Protein AF-A0A4Q0I2K9-F1 (afdb_monomer)

Radius of gyration: 18.88 Å; Cα contacts (8 Å, |Δi|>4): 71; chains: 1; bounding box: 46×38×44 Å

Sequence (128 aa):
ASDGYTAYKLAQQQFMLQNMDFNLFQVIGLTNNDPVSTEYRWLKQTIERLNRTFKFSYQITNGYGSGEGSNTHVALFVAYYNFLRPHSYTYWQPLNFIPELESIPNMPGKWQKLIELSQQLILSKQVS

Structure (mmCIF, N/CA/C/O backbone):
data_AF-A0A4Q0I2K9-F1
#
_entry.id   AF-A0A4Q0I2K9-F1
#
loop_
_atom_site.group_PDB
_atom_site.id
_atom_site.type_symbol
_atom_site.label_atom_id
_atom_site.label_alt_id
_atom_site.label_comp_id
_atom_site.label_asym_id
_atom_site.label_entity_id
_atom_site.label_seq_id
_atom_site.pdbx_PDB_ins_code
_atom_site.Cartn_x
_atom_site.Cartn_y
_atom_site.Cartn_z
_atom_site.occupancy
_atom_site.B_iso_or_equiv
_atom_site.auth_seq_id
_atom_site.auth_comp_id
_atom_site.auth_asym_id
_atom_site.auth_atom_id
_atom_site.pdbx_PDB_model_num
ATOM 1 N N . ALA A 1 1 ? 25.205 7.290 -8.961 1.00 37.84 1 ALA A N 1
ATOM 2 C CA . ALA A 1 1 ? 24.489 6.164 -9.594 1.00 37.84 1 ALA A CA 1
ATOM 3 C C . ALA A 1 1 ? 24.429 5.035 -8.575 1.00 37.84 1 ALA A C 1
ATOM 5 O O . ALA A 1 1 ? 25.455 4.727 -7.985 1.00 37.84 1 ALA A O 1
ATOM 6 N N . SER A 1 2 ? 23.235 4.528 -8.277 1.00 45.62 2 SER A N 1
ATOM 7 C CA . SER A 1 2 ? 22.915 3.710 -7.094 1.00 45.62 2 SER A CA 1
ATOM 8 C C . SER A 1 2 ? 22.371 2.348 -7.541 1.00 45.62 2 SER A C 1
ATOM 10 O O . SER A 1 2 ? 21.432 1.807 -6.963 1.00 45.62 2 SER A O 1
ATOM 12 N N . ASP A 1 3 ? 22.906 1.828 -8.640 1.00 49.91 3 ASP A N 1
ATOM 13 C CA . ASP A 1 3 ? 22.170 0.863 -9.458 1.00 49.91 3 ASP A CA 1
ATOM 14 C C . ASP A 1 3 ? 22.548 -0.595 -9.142 1.00 49.91 3 ASP A C 1
ATOM 16 O O . ASP A 1 3 ? 21.906 -1.514 -9.631 1.00 49.91 3 ASP A O 1
ATOM 20 N N . GLY A 1 4 ? 23.541 -0.807 -8.270 1.00 57.56 4 GLY A N 1
ATOM 21 C CA . GLY A 1 4 ? 24.006 -2.121 -7.813 1.00 57.56 4 GLY A CA 1
ATOM 22 C C . GLY A 1 4 ? 23.963 -2.279 -6.291 1.00 57.56 4 GLY A C 1
ATOM 23 O O . GLY A 1 4 ? 24.940 -2.729 -5.698 1.00 57.56 4 GLY A O 1
ATOM 24 N N . TYR A 1 5 ? 22.878 -1.856 -5.632 1.00 66.62 5 TYR A N 1
ATOM 25 C CA . TYR A 1 5 ? 22.766 -1.963 -4.171 1.00 66.62 5 TYR A CA 1
ATOM 26 C C . TYR A 1 5 ? 22.823 -3.432 -3.715 1.00 66.62 5 TYR A C 1
ATOM 28 O O . TYR A 1 5 ? 21.948 -4.241 -4.032 1.00 66.62 5 TYR A O 1
ATOM 36 N N . THR A 1 6 ? 23.842 -3.771 -2.924 1.00 74.94 6 THR A N 1
ATOM 37 C CA . THR A 1 6 ? 24.071 -5.123 -2.377 1.00 74.94 6 THR A CA 1
ATOM 38 C C . THR A 1 6 ? 22.973 -5.573 -1.414 1.00 74.94 6 THR A C 1
ATOM 40 O O . THR A 1 6 ? 22.780 -6.773 -1.230 1.00 74.94 6 THR A O 1
ATOM 43 N N . ALA A 1 7 ? 22.202 -4.628 -0.867 1.00 81.69 7 ALA A N 1
ATOM 44 C CA . ALA A 1 7 ? 21.085 -4.888 0.035 1.00 81.69 7 ALA A CA 1
ATOM 45 C C . ALA A 1 7 ? 20.055 -5.872 -0.548 1.00 81.69 7 ALA A C 1
ATOM 47 O O . ALA A 1 7 ? 19.551 -6.719 0.180 1.00 81.69 7 ALA A O 1
ATOM 48 N N . TYR A 1 8 ? 19.780 -5.823 -1.857 1.00 81.81 8 TYR A N 1
ATOM 49 C CA . TYR A 1 8 ? 18.821 -6.743 -2.482 1.00 81.81 8 TYR A CA 1
ATOM 50 C C . TYR A 1 8 ? 19.340 -8.181 -2.566 1.00 81.81 8 TYR A C 1
ATOM 52 O O . TYR A 1 8 ? 18.572 -9.120 -2.383 1.00 81.81 8 TYR A O 1
ATOM 60 N N . LYS A 1 9 ? 20.648 -8.361 -2.793 1.00 86.50 9 LYS A N 1
ATOM 61 C CA . LYS A 1 9 ? 21.284 -9.688 -2.756 1.00 86.50 9 LYS A CA 1
ATOM 62 C C . LYS A 1 9 ? 21.321 -10.238 -1.332 1.00 86.50 9 LYS A C 1
ATOM 64 O O . LYS A 1 9 ? 21.045 -11.413 -1.129 1.00 86.50 9 LYS A O 1
ATOM 69 N N . LEU A 1 10 ? 21.603 -9.378 -0.350 1.00 88.62 10 LEU A N 1
ATOM 70 C CA . LEU A 1 10 ? 21.545 -9.751 1.063 1.00 88.62 10 LEU A CA 1
ATOM 71 C C . LEU A 1 10 ? 20.126 -10.172 1.469 1.00 88.62 10 LEU A C 1
ATOM 73 O O . LEU A 1 10 ? 19.954 -11.189 2.131 1.00 88.62 10 LEU A O 1
ATOM 77 N N . ALA A 1 11 ? 19.108 -9.428 1.027 1.00 86.88 11 ALA A N 1
ATOM 78 C CA . ALA A 1 11 ? 17.718 -9.808 1.236 1.00 86.88 11 ALA A CA 1
ATOM 79 C C . ALA A 1 11 ? 17.431 -11.181 0.613 1.00 86.88 11 ALA A C 1
ATOM 81 O O . ALA A 1 11 ? 16.948 -12.059 1.316 1.00 86.88 11 ALA A O 1
ATOM 82 N N . GLN A 1 12 ? 17.799 -11.409 -0.653 1.00 90.94 12 GLN A N 1
ATOM 83 C CA . GLN A 1 12 ? 17.618 -12.709 -1.315 1.00 90.94 12 GLN A CA 1
ATOM 84 C C . GLN A 1 12 ? 18.224 -13.864 -0.504 1.00 90.94 12 GLN A C 1
ATOM 86 O O . GLN A 1 12 ? 17.557 -14.869 -0.278 1.00 90.94 12 GLN A O 1
ATOM 91 N N . GLN A 1 13 ? 19.448 -13.696 0.004 1.00 91.06 13 GLN A N 1
ATOM 92 C CA . GLN A 1 13 ? 20.084 -14.684 0.880 1.00 91.06 13 GLN A CA 1
ATOM 93 C C . GLN A 1 13 ? 19.287 -14.910 2.172 1.00 91.06 13 GLN A C 1
ATOM 95 O O . GLN A 1 13 ? 19.068 -16.051 2.567 1.00 91.06 13 GLN A O 1
ATOM 100 N N . GLN A 1 14 ? 18.809 -13.842 2.812 1.00 92.25 14 GLN A N 1
ATOM 101 C CA . GLN A 1 14 ? 18.021 -13.944 4.040 1.00 92.25 14 GLN A CA 1
ATOM 102 C C . GLN A 1 14 ? 16.686 -14.672 3.825 1.00 92.25 14 GLN A C 1
ATOM 104 O O . GLN A 1 14 ? 16.295 -15.496 4.648 1.00 92.25 14 GLN A O 1
ATOM 109 N N . PHE A 1 15 ? 15.989 -14.388 2.725 1.00 92.56 15 PHE A N 1
ATOM 110 C CA . PHE A 1 15 ? 14.742 -15.068 2.371 1.00 92.56 15 PHE A CA 1
ATOM 111 C C . PHE A 1 15 ? 14.985 -16.540 2.015 1.00 92.56 15 PHE A C 1
ATOM 113 O O . PHE A 1 15 ? 14.213 -17.403 2.430 1.00 92.56 15 PHE A O 1
ATOM 120 N N . MET A 1 16 ? 16.102 -16.849 1.353 1.00 92.75 16 MET A N 1
ATOM 121 C CA . MET A 1 16 ? 16.521 -18.225 1.080 1.00 92.75 16 MET A CA 1
ATOM 122 C C . MET A 1 16 ? 16.739 -19.027 2.372 1.00 92.75 16 MET A C 1
ATOM 124 O O . MET A 1 16 ? 16.282 -20.163 2.460 1.00 92.75 16 MET A O 1
ATOM 128 N N . LEU A 1 17 ? 17.335 -18.426 3.413 1.00 93.81 17 LEU A N 1
ATOM 129 C CA . LEU A 1 17 ? 17.457 -19.056 4.740 1.00 93.81 17 LEU A CA 1
ATOM 130 C C . LEU A 1 17 ? 16.097 -19.356 5.394 1.00 93.81 17 LEU A C 1
ATOM 132 O O . LEU A 1 17 ? 16.008 -20.228 6.256 1.00 93.81 17 LEU A O 1
ATOM 136 N N . GLN A 1 18 ? 15.041 -18.648 4.991 1.00 93.69 18 GLN A N 1
ATOM 137 C CA . GLN A 1 18 ? 13.664 -18.875 5.435 1.00 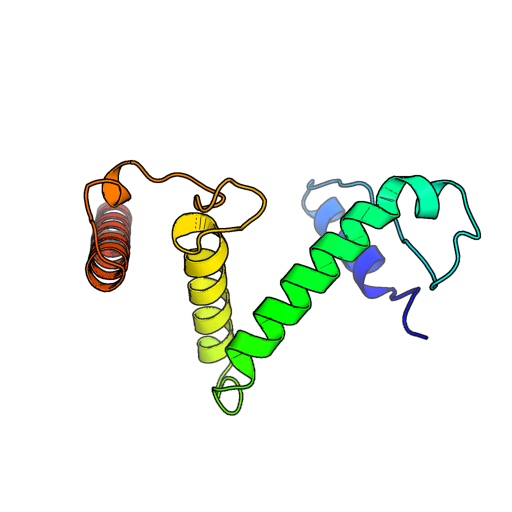93.69 18 GLN A CA 1
ATOM 138 C C . GLN A 1 18 ? 12.851 -19.745 4.458 1.00 93.69 18 GLN A C 1
ATOM 140 O O . GLN A 1 18 ? 11.629 -19.801 4.572 1.00 93.69 18 GLN A O 1
ATOM 145 N N . ASN A 1 19 ? 13.508 -20.434 3.515 1.00 91.81 19 ASN A N 1
ATOM 146 C CA . ASN A 1 19 ? 12.880 -21.241 2.4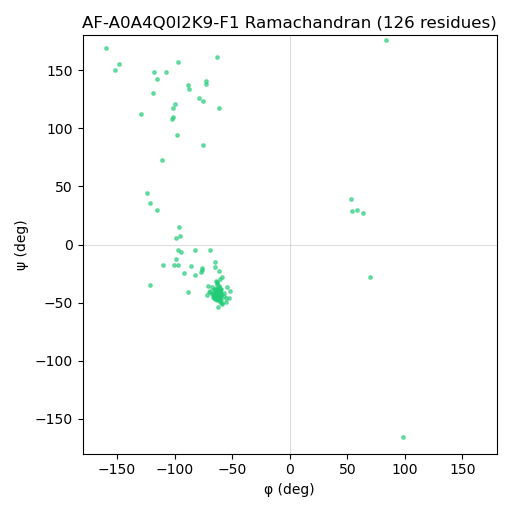59 1.00 91.81 19 ASN A CA 1
ATOM 147 C C . ASN A 1 19 ? 11.913 -20.449 1.553 1.00 91.81 19 ASN A C 1
ATOM 149 O O . ASN A 1 19 ? 10.959 -21.006 1.014 1.00 91.81 19 ASN A O 1
ATOM 153 N N . MET A 1 20 ? 12.158 -19.149 1.372 1.00 90.56 20 MET A N 1
ATOM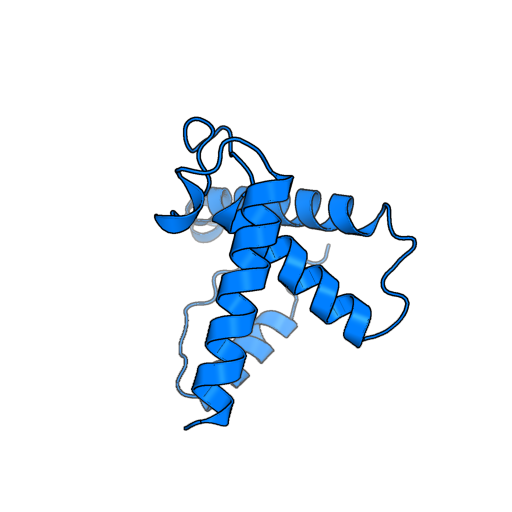 154 C CA . MET A 1 20 ? 11.413 -18.270 0.466 1.00 90.56 20 MET A CA 1
ATOM 155 C C . MET A 1 20 ? 12.300 -17.869 -0.717 1.00 90.56 20 MET A C 1
ATOM 157 O O . MET A 1 20 ? 12.786 -16.743 -0.788 1.00 90.56 20 MET A O 1
ATOM 161 N N . ASP A 1 21 ? 12.560 -18.802 -1.632 1.00 88.31 21 ASP A N 1
ATOM 162 C CA . ASP A 1 21 ? 13.412 -18.522 -2.792 1.00 88.31 21 ASP A CA 1
ATOM 163 C C . ASP A 1 21 ? 12.708 -17.619 -3.821 1.00 88.31 21 ASP A C 1
ATOM 165 O O . ASP A 1 21 ? 11.508 -17.751 -4.080 1.00 88.31 21 ASP A O 1
ATOM 169 N N . PHE A 1 22 ? 13.458 -16.688 -4.413 1.00 86.44 22 PHE A N 1
ATOM 170 C CA . PHE A 1 22 ? 12.973 -15.817 -5.479 1.00 86.44 22 PHE A CA 1
ATOM 171 C C . PHE A 1 22 ? 14.100 -15.368 -6.414 1.00 86.44 22 PHE A C 1
ATOM 173 O O . PHE A 1 22 ? 15.247 -15.155 -6.014 1.00 86.44 22 PHE A O 1
ATOM 180 N N . ASN A 1 23 ? 13.742 -15.135 -7.678 1.00 85.75 23 ASN A N 1
ATOM 181 C CA . ASN A 1 23 ? 14.664 -14.624 -8.687 1.00 85.75 23 ASN A CA 1
ATOM 182 C C . ASN A 1 23 ? 14.866 -13.109 -8.534 1.00 85.75 23 ASN A C 1
ATOM 184 O O . ASN A 1 23 ? 13.903 -12.339 -8.552 1.00 85.75 23 ASN A O 1
ATOM 188 N N . LEU A 1 24 ? 16.123 -12.668 -8.430 1.00 82.94 24 LEU A N 1
ATOM 189 C CA . LEU A 1 24 ? 16.487 -11.252 -8.371 1.00 82.94 24 LEU A CA 1
ATOM 190 C C . LEU A 1 24 ? 17.015 -10.766 -9.728 1.00 82.94 24 LEU A C 1
ATOM 192 O O . LEU A 1 24 ? 18.151 -11.055 -10.101 1.00 82.94 24 LEU A O 1
ATOM 196 N N . PHE A 1 25 ? 16.222 -9.951 -10.423 1.00 79.81 25 PHE A N 1
ATOM 197 C CA . PHE A 1 25 ? 16.626 -9.277 -11.660 1.00 79.81 25 PHE A CA 1
ATOM 198 C C . PHE A 1 25 ? 17.026 -7.824 -11.364 1.00 79.81 25 PHE A C 1
ATOM 200 O O . PHE A 1 25 ? 16.225 -7.048 -10.841 1.00 79.81 25 PHE A O 1
ATOM 207 N N . GLN A 1 26 ? 18.266 -7.437 -11.682 1.00 73.06 26 GLN A N 1
ATOM 208 C CA . GLN A 1 26 ? 18.754 -6.066 -11.485 1.00 73.06 26 GLN A CA 1
ATOM 209 C C . GLN A 1 26 ? 18.744 -5.302 -12.809 1.00 73.06 26 GLN A C 1
ATOM 211 O O . GLN A 1 26 ? 19.468 -5.653 -13.733 1.00 73.06 26 GLN A O 1
ATOM 216 N N . VAL A 1 27 ? 17.947 -4.233 -12.881 1.00 69.88 27 VAL A N 1
ATOM 217 C CA . VAL A 1 27 ? 17.878 -3.345 -14.052 1.00 69.88 27 VAL A CA 1
ATOM 218 C C . VAL A 1 27 ? 18.763 -2.118 -13.807 1.00 69.88 27 VAL A C 1
ATOM 220 O O . VAL A 1 27 ? 18.335 -1.131 -13.190 1.00 69.88 27 VAL A O 1
ATOM 223 N N . ILE A 1 28 ? 20.008 -2.195 -14.278 1.00 67.06 28 ILE A N 1
ATOM 224 C CA . ILE A 1 28 ? 21.063 -1.196 -14.047 1.00 67.06 28 ILE A CA 1
ATOM 225 C C . ILE A 1 28 ? 20.991 -0.102 -15.124 1.00 67.06 28 ILE A C 1
ATOM 227 O O . ILE A 1 28 ? 20.887 -0.390 -16.311 1.00 67.06 28 ILE A O 1
ATOM 231 N N . GLY A 1 29 ? 21.072 1.170 -14.729 1.00 61.19 29 GLY A N 1
ATOM 232 C CA . GLY A 1 29 ? 21.206 2.290 -15.658 1.00 61.19 29 GLY A CA 1
ATOM 233 C C . GLY A 1 29 ? 19.908 2.817 -16.285 1.00 61.19 29 GLY A C 1
ATOM 234 O O . GLY A 1 29 ? 18.786 2.334 -16.062 1.00 61.19 29 GLY A O 1
ATOM 235 N N . LEU A 1 30 ? 20.085 3.890 -17.067 1.00 57.34 30 LEU A N 1
ATOM 236 C CA . LEU A 1 30 ? 19.036 4.591 -17.814 1.00 57.34 30 LEU A CA 1
ATOM 237 C C . LEU A 1 30 ? 18.947 4.153 -19.286 1.00 57.34 30 LEU A C 1
ATOM 239 O O . LEU A 1 30 ? 17.898 4.374 -19.885 1.00 57.34 30 LEU A O 1
ATOM 243 N N . THR A 1 31 ? 19.970 3.507 -19.847 1.00 56.19 31 THR A N 1
ATOM 244 C CA . THR A 1 31 ? 19.991 2.990 -21.227 1.00 56.19 31 THR A CA 1
ATOM 245 C C . THR A 1 31 ? 19.892 1.466 -21.254 1.00 56.19 31 THR A C 1
ATOM 247 O O . THR A 1 31 ? 20.346 0.793 -20.332 1.00 56.19 31 THR A O 1
ATOM 250 N N . ASN A 1 32 ? 19.274 0.921 -22.306 1.00 57.50 32 ASN A N 1
ATOM 251 C CA . ASN A 1 32 ? 19.144 -0.523 -22.508 1.00 57.50 32 ASN A CA 1
ATOM 252 C C . ASN A 1 32 ? 20.490 -1.084 -22.978 1.00 57.50 32 ASN A C 1
ATOM 254 O O . ASN A 1 32 ? 20.736 -1.179 -24.177 1.00 57.50 32 ASN A O 1
ATOM 258 N N . ASN A 1 33 ? 21.374 -1.402 -22.037 1.00 61.41 33 ASN A N 1
ATOM 259 C CA . ASN A 1 33 ? 22.695 -1.935 -22.364 1.00 61.41 33 ASN A CA 1
ATOM 260 C C . ASN A 1 33 ? 22.728 -3.476 -22.337 1.00 61.41 33 ASN A C 1
ATOM 262 O O . ASN A 1 33 ? 23.737 -4.059 -22.724 1.00 61.41 33 ASN A O 1
ATOM 266 N N . ASP A 1 34 ? 21.642 -4.135 -21.910 1.00 66.62 34 ASP A N 1
ATOM 267 C CA . ASP A 1 34 ? 21.551 -5.591 -21.796 1.00 66.62 34 ASP A CA 1
ATOM 268 C C . ASP A 1 34 ? 20.117 -6.141 -22.041 1.00 66.62 34 ASP A C 1
ATOM 270 O O . ASP A 1 34 ? 19.122 -5.422 -21.857 1.00 66.62 34 ASP A O 1
ATOM 274 N N . PRO A 1 35 ? 19.981 -7.417 -22.465 1.00 68.50 35 PRO A N 1
ATOM 275 C CA . PRO A 1 35 ? 18.685 -8.038 -22.767 1.00 68.50 35 PRO A CA 1
ATOM 276 C C . PRO A 1 35 ? 17.733 -8.116 -21.563 1.00 68.50 35 PRO A C 1
ATOM 278 O O . PRO A 1 35 ? 16.535 -7.887 -21.718 1.00 68.50 35 PRO A O 1
ATOM 281 N N . VAL A 1 36 ? 18.264 -8.361 -20.358 1.00 66.31 36 VAL A N 1
ATOM 282 C CA . VAL A 1 36 ? 17.486 -8.490 -19.110 1.00 66.31 36 VAL A CA 1
ATOM 283 C C . VAL A 1 36 ? 16.849 -7.150 -18.740 1.00 66.31 36 VAL A C 1
ATOM 285 O O . VAL A 1 36 ? 15.652 -7.073 -18.456 1.00 66.31 36 VAL A O 1
ATOM 288 N N . SER A 1 37 ? 17.612 -6.059 -18.827 1.00 67.94 37 SER A N 1
ATOM 289 C CA . SER A 1 37 ? 17.079 -4.710 -18.628 1.00 67.94 37 SER A CA 1
ATOM 290 C C . SER A 1 37 ? 15.986 -4.347 -19.625 1.00 67.94 37 SER A C 1
ATOM 292 O O . SER A 1 37 ? 15.107 -3.568 -19.269 1.00 67.94 37 SER A O 1
ATOM 294 N N . THR A 1 38 ? 16.012 -4.893 -20.843 1.00 72.25 38 THR A N 1
ATOM 295 C CA . THR A 1 38 ? 14.979 -4.634 -21.860 1.00 72.25 38 THR A CA 1
ATOM 296 C C . THR A 1 38 ? 13.661 -5.322 -21.502 1.00 72.25 38 THR A C 1
ATOM 298 O O . THR A 1 38 ? 12.607 -4.690 -21.570 1.00 72.25 38 THR A O 1
ATOM 301 N N . GLU A 1 39 ? 13.718 -6.576 -21.052 1.00 79.12 39 GLU A N 1
ATOM 302 C CA . GLU A 1 39 ? 12.539 -7.363 -20.672 1.00 79.12 39 GLU A CA 1
ATOM 303 C C . GLU A 1 39 ? 11.832 -6.801 -19.427 1.00 79.12 39 GLU A C 1
ATOM 305 O O . GLU A 1 39 ? 10.609 -6.660 -19.407 1.00 79.12 39 GLU A O 1
ATOM 31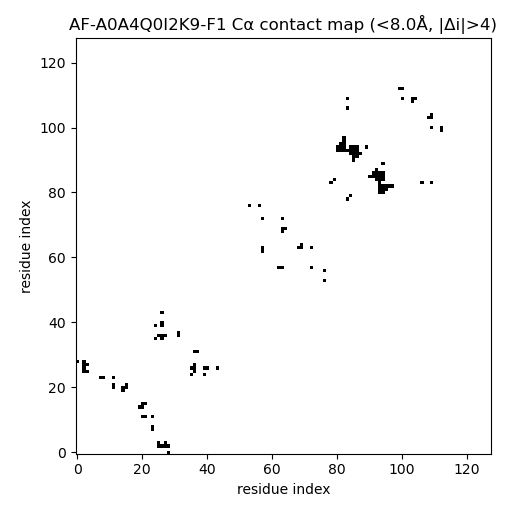0 N N . TYR A 1 40 ? 12.592 -6.401 -18.402 1.00 78.12 40 TYR A N 1
ATOM 311 C CA . TYR A 1 40 ? 12.033 -6.012 -17.099 1.00 78.12 40 TYR A CA 1
ATOM 312 C C . TYR A 1 40 ? 11.892 -4.492 -16.894 1.00 78.12 40 TYR A C 1
ATOM 314 O O . TYR A 1 40 ? 11.500 -4.036 -15.816 1.00 78.12 40 TYR A O 1
ATOM 322 N N . ARG A 1 41 ? 12.159 -3.654 -17.909 1.00 76.75 41 ARG A N 1
ATOM 323 C CA . ARG A 1 41 ? 12.116 -2.182 -17.754 1.00 76.75 41 ARG A CA 1
ATOM 324 C C . ARG A 1 41 ? 10.740 -1.635 -17.393 1.00 76.75 41 ARG A C 1
ATOM 326 O O . ARG A 1 41 ? 10.635 -0.648 -16.660 1.00 76.75 41 ARG A O 1
ATOM 333 N N . TRP A 1 42 ? 9.683 -2.251 -17.913 1.00 80.12 42 TRP A N 1
ATOM 334 C CA . TRP A 1 42 ? 8.309 -1.844 -17.622 1.00 80.12 42 TRP A CA 1
ATOM 335 C C . TRP A 1 42 ? 7.978 -2.013 -16.125 1.00 80.12 42 TRP A C 1
ATOM 337 O O . TRP A 1 42 ? 7.276 -1.174 -15.550 1.00 80.12 42 TRP A O 1
ATOM 347 N N . LEU A 1 43 ? 8.570 -3.014 -15.456 1.00 81.69 43 LEU A N 1
ATOM 348 C CA . LEU A 1 43 ? 8.477 -3.184 -14.002 1.00 81.69 43 LEU A CA 1
ATOM 349 C C . LEU A 1 43 ? 9.176 -2.041 -13.268 1.00 81.69 43 LEU A C 1
ATOM 351 O O . LEU A 1 43 ? 8.592 -1.468 -12.351 1.00 81.69 43 LEU A O 1
ATOM 355 N N . LYS A 1 44 ? 10.380 -1.642 -13.703 1.00 79.06 44 LYS A N 1
ATOM 356 C CA . LYS A 1 44 ? 11.110 -0.504 -13.110 1.00 79.06 44 LYS A CA 1
ATOM 357 C C . LYS A 1 44 ? 10.266 0.771 -13.130 1.00 79.06 44 LYS A C 1
ATOM 359 O O . LYS A 1 44 ? 10.132 1.431 -12.104 1.00 79.06 44 LYS A O 1
ATOM 364 N N . GLN A 1 45 ? 9.618 1.076 -14.255 1.00 80.94 45 GLN A N 1
ATOM 365 C CA . GLN A 1 45 ? 8.728 2.240 -14.352 1.00 80.94 45 GLN A CA 1
ATOM 366 C C . GLN A 1 45 ? 7.518 2.140 -13.411 1.00 80.94 45 GLN A C 1
ATOM 368 O O . GLN A 1 45 ? 7.111 3.140 -12.816 1.00 80.94 45 GLN A O 1
ATOM 373 N N . THR A 1 46 ? 6.948 0.944 -13.257 1.00 84.75 46 THR A N 1
ATOM 374 C CA . THR A 1 46 ? 5.827 0.691 -12.338 1.00 84.75 46 THR A CA 1
ATOM 375 C C . THR A 1 46 ? 6.252 0.908 -10.883 1.00 84.75 46 THR A C 1
ATOM 377 O O . THR A 1 46 ? 5.603 1.665 -10.159 1.00 84.75 46 THR A O 1
ATOM 380 N N . ILE A 1 47 ? 7.401 0.351 -10.488 1.00 84.25 47 ILE A N 1
ATOM 381 C CA . ILE A 1 47 ? 8.000 0.528 -9.157 1.00 84.25 47 ILE A CA 1
ATOM 382 C C . ILE A 1 47 ? 8.319 2.005 -8.894 1.00 84.25 47 ILE A C 1
ATOM 384 O O . ILE A 1 47 ? 8.008 2.528 -7.826 1.00 84.25 47 ILE A O 1
ATOM 388 N N . GLU A 1 48 ? 8.887 2.722 -9.863 1.00 86.38 48 GLU A N 1
ATOM 389 C CA . GLU A 1 48 ? 9.187 4.151 -9.726 1.00 86.38 48 GLU A CA 1
ATOM 390 C C . GLU A 1 48 ? 7.923 5.006 -9.556 1.00 86.38 48 GLU A C 1
ATOM 392 O O . GLU A 1 48 ? 7.911 5.933 -8.740 1.00 86.38 48 GLU A O 1
ATOM 397 N N . ARG A 1 49 ? 6.840 4.701 -10.286 1.00 87.44 49 ARG A N 1
ATOM 398 C CA . ARG A 1 49 ? 5.540 5.376 -10.118 1.00 87.44 49 ARG A CA 1
ATOM 399 C C . ARG A 1 49 ? 4.943 5.111 -8.736 1.00 87.44 49 ARG A C 1
ATOM 401 O O . ARG A 1 49 ? 4.462 6.056 -8.100 1.00 87.44 49 ARG A O 1
ATOM 408 N N . LEU A 1 50 ? 5.009 3.868 -8.257 1.00 90.00 50 LEU A N 1
ATOM 409 C CA . LEU A 1 50 ? 4.589 3.505 -6.903 1.00 90.00 50 LEU A CA 1
ATOM 410 C C . LEU A 1 50 ? 5.412 4.267 -5.860 1.00 90.00 50 LEU A C 1
ATOM 412 O O . LEU A 1 50 ? 4.838 4.955 -5.020 1.00 90.00 50 LEU A O 1
ATOM 416 N N . ASN A 1 51 ? 6.740 4.258 -5.985 1.00 88.25 51 ASN A N 1
ATOM 417 C CA . ASN A 1 51 ? 7.648 4.958 -5.077 1.00 88.25 51 ASN A CA 1
ATOM 418 C C . ASN A 1 51 ? 7.416 6.470 -5.065 1.00 88.25 51 ASN A C 1
ATOM 420 O O . ASN A 1 51 ? 7.484 7.088 -4.007 1.00 88.25 51 ASN A O 1
ATOM 424 N N . ARG A 1 52 ? 7.122 7.089 -6.214 1.00 89.00 52 ARG A N 1
ATOM 425 C CA . ARG A 1 52 ? 6.772 8.516 -6.275 1.00 89.00 52 ARG A CA 1
ATOM 426 C C . ARG A 1 52 ? 5.470 8.802 -5.526 1.00 89.00 52 ARG A C 1
ATOM 428 O O . ARG A 1 52 ? 5.408 9.769 -4.775 1.00 89.00 52 ARG A O 1
ATOM 435 N N . THR A 1 53 ? 4.464 7.944 -5.693 1.00 90.12 53 THR A N 1
ATOM 436 C CA . THR A 1 53 ? 3.175 8.068 -4.990 1.00 90.12 53 THR A CA 1
ATOM 437 C C . THR A 1 53 ? 3.347 7.877 -3.481 1.00 90.12 53 THR A C 1
ATOM 439 O O . THR A 1 53 ? 2.828 8.668 -2.696 1.00 90.12 53 THR A O 1
ATOM 442 N N . PHE A 1 54 ? 4.137 6.881 -3.073 1.00 90.00 54 PHE A N 1
ATOM 443 C CA . PHE A 1 54 ? 4.505 6.659 -1.677 1.00 90.00 54 PHE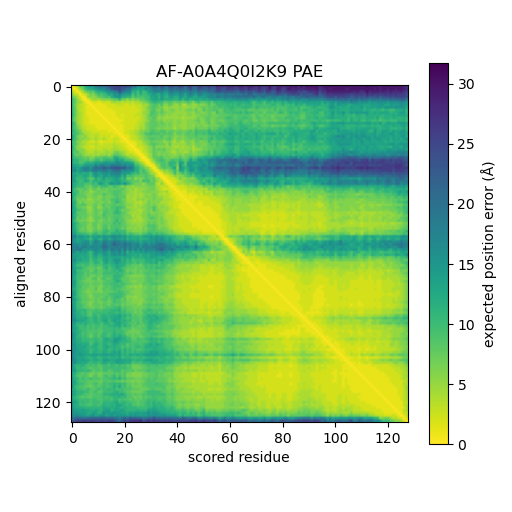 A CA 1
ATOM 444 C C . PHE A 1 54 ? 5.237 7.871 -1.096 1.00 90.00 54 PHE A C 1
ATOM 446 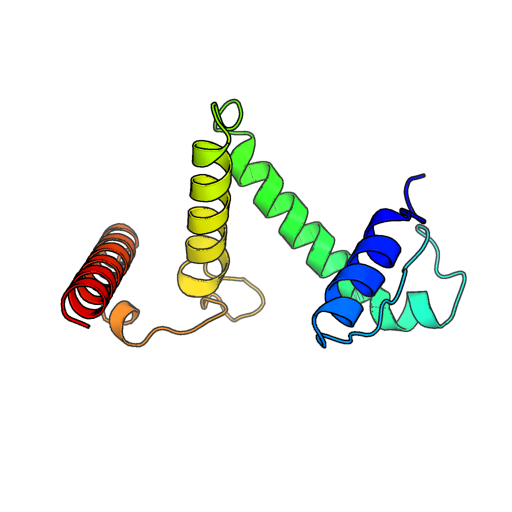O O . PHE A 1 54 ? 4.865 8.365 -0.033 1.00 90.00 54 PHE A O 1
ATOM 453 N N . LYS A 1 55 ? 6.218 8.414 -1.828 1.00 85.75 55 LYS A N 1
ATOM 454 C CA . LYS A 1 55 ? 6.973 9.592 -1.394 1.00 85.75 55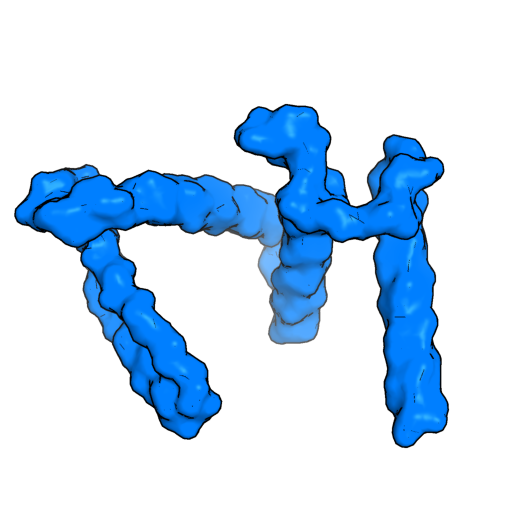 LYS A CA 1
ATOM 455 C C . LYS A 1 55 ? 6.088 10.811 -1.167 1.00 85.75 55 LYS A C 1
ATOM 457 O O . LYS A 1 55 ? 6.211 11.483 -0.149 1.00 85.75 55 LYS A O 1
ATO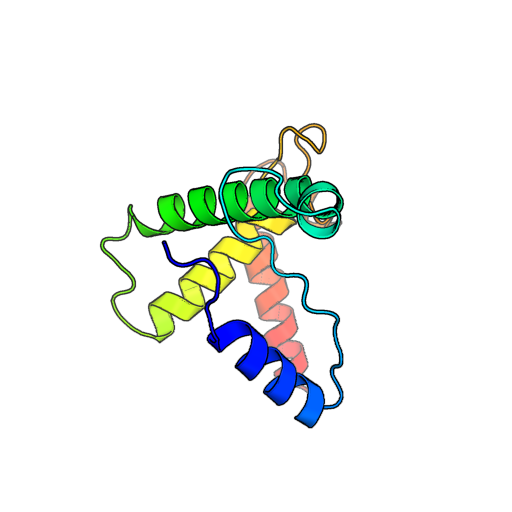M 462 N N . PHE A 1 56 ? 5.158 11.051 -2.085 1.00 85.94 56 PHE A N 1
ATOM 463 C CA . PHE A 1 56 ? 4.190 12.134 -1.958 1.00 85.94 56 PHE A CA 1
ATOM 464 C C . PHE A 1 56 ? 3.306 11.979 -0.710 1.00 85.94 56 PHE A C 1
ATOM 466 O O . PHE A 1 56 ? 3.050 12.959 -0.018 1.00 85.94 56 PHE A O 1
ATOM 473 N N . SER A 1 57 ? 2.896 10.748 -0.377 1.00 82.62 57 SER A N 1
ATOM 474 C CA . SER A 1 57 ? 2.042 10.497 0.791 1.00 82.62 57 SER A CA 1
ATOM 475 C C . SER A 1 57 ? 2.697 10.853 2.132 1.00 82.62 57 SER A C 1
ATOM 477 O O . SER A 1 57 ? 1.989 11.295 3.029 1.00 82.62 57 SER A O 1
ATOM 479 N N . TYR A 1 58 ? 4.022 10.700 2.275 1.00 76.62 58 TYR A N 1
ATOM 480 C CA . TYR A 1 58 ? 4.724 11.029 3.526 1.00 76.62 58 TYR A CA 1
ATOM 481 C C . TYR A 1 58 ? 5.262 12.465 3.558 1.00 76.62 58 TYR A C 1
ATOM 483 O O . TYR A 1 58 ? 5.488 13.012 4.633 1.00 76.62 58 TYR A O 1
ATOM 491 N N . GLN A 1 59 ? 5.517 13.095 2.404 1.00 74.00 59 GLN A N 1
ATOM 492 C CA . GLN A 1 59 ? 6.089 14.451 2.369 1.00 74.00 59 GLN A CA 1
ATOM 493 C C . GLN A 1 59 ? 5.208 15.476 3.093 1.00 74.00 59 GLN A C 1
ATOM 495 O O . GLN A 1 59 ? 5.717 16.447 3.641 1.00 74.00 59 GLN A O 1
ATOM 500 N N . ILE A 1 60 ? 3.899 15.229 3.130 1.00 68.62 60 ILE A N 1
ATOM 501 C CA . ILE A 1 60 ? 2.908 16.102 3.759 1.00 68.62 60 ILE A CA 1
ATOM 502 C C . ILE A 1 60 ? 2.935 15.978 5.298 1.00 68.62 60 ILE A C 1
ATOM 504 O O . ILE A 1 60 ? 2.495 16.891 5.990 1.00 68.62 60 ILE A O 1
ATOM 508 N N . THR A 1 61 ? 3.478 14.891 5.863 1.00 69.06 61 THR A N 1
ATOM 509 C CA . THR A 1 61 ? 3.370 14.582 7.303 1.00 69.06 61 THR A CA 1
ATOM 510 C C . THR A 1 61 ? 4.561 15.053 8.148 1.00 69.06 61 THR A C 1
ATOM 512 O O . THR A 1 61 ? 4.629 14.723 9.327 1.00 69.06 61 THR A O 1
ATOM 515 N N . ASN A 1 62 ? 5.507 15.821 7.584 1.00 70.81 62 ASN A N 1
ATOM 516 C CA . ASN A 1 62 ? 6.766 16.221 8.245 1.00 70.81 62 ASN A CA 1
ATOM 517 C C . ASN A 1 62 ? 7.593 15.031 8.790 1.00 70.81 62 ASN A C 1
ATOM 519 O O . ASN A 1 62 ? 8.353 15.168 9.748 1.00 70.81 62 ASN A O 1
ATOM 523 N N . GLY A 1 63 ? 7.469 13.857 8.160 1.00 70.94 63 GLY A N 1
ATOM 524 C CA . GLY A 1 63 ? 8.098 12.610 8.602 1.00 70.94 63 GLY A CA 1
ATOM 525 C C . GLY A 1 63 ? 7.146 11.705 9.390 1.00 70.94 63 GLY A C 1
ATOM 526 O O . GLY A 1 63 ? 5.930 11.871 9.340 1.00 70.94 63 GLY A O 1
ATOM 527 N N . TYR A 1 64 ? 7.708 10.702 10.073 1.00 79.62 64 TYR A N 1
ATOM 528 C CA . TYR A 1 64 ? 6.931 9.674 10.784 1.00 79.62 64 TYR A CA 1
ATOM 529 C C . TYR A 1 64 ? 6.822 9.903 12.295 1.00 79.62 64 TYR A C 1
ATOM 531 O O . TYR A 1 64 ? 5.976 9.291 12.937 1.00 79.62 64 TYR A O 1
ATOM 539 N N . GLY A 1 65 ? 7.687 10.736 12.884 1.00 79.19 65 GLY A N 1
ATOM 540 C CA . GLY A 1 65 ? 7.723 11.014 14.328 1.00 79.19 65 GLY A CA 1
ATOM 541 C C . GLY A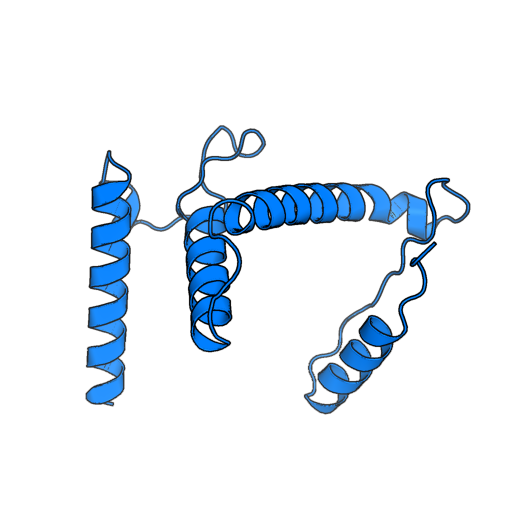 1 65 ? 8.195 9.851 15.219 1.00 79.19 65 GLY A C 1
ATOM 542 O O . GLY A 1 65 ? 8.781 10.096 16.268 1.00 79.19 65 GLY A O 1
ATOM 543 N N . SER A 1 66 ? 8.001 8.595 14.805 1.00 86.12 66 SER A N 1
ATOM 544 C CA . SER A 1 66 ? 8.460 7.385 15.497 1.00 86.12 66 SER A CA 1
ATOM 545 C C . SER A 1 66 ? 8.520 6.176 14.548 1.00 86.12 66 SER A C 1
ATOM 547 O O . SER A 1 66 ? 8.002 6.214 13.428 1.00 86.12 66 SER A O 1
ATOM 549 N N . GLY A 1 67 ? 9.134 5.073 14.997 1.00 85.25 67 GLY A N 1
ATOM 550 C CA . GLY A 1 67 ? 9.105 3.801 14.261 1.00 85.25 67 GLY A CA 1
ATOM 551 C C . GLY A 1 67 ? 7.683 3.243 14.105 1.00 85.25 67 GLY A C 1
ATOM 552 O O . GLY A 1 67 ? 7.309 2.784 13.028 1.00 85.25 67 GLY A O 1
ATOM 553 N N . GLU A 1 68 ? 6.845 3.373 15.131 1.00 87.44 68 GLU A N 1
ATOM 554 C CA . GLU A 1 68 ? 5.431 2.985 15.071 1.00 87.44 68 GLU A CA 1
ATOM 555 C C . GLU A 1 68 ? 4.634 3.838 14.071 1.00 87.44 68 GLU A C 1
ATOM 557 O O . GLU A 1 68 ? 3.830 3.308 13.300 1.00 87.44 68 GLU A O 1
ATOM 562 N N . GLY A 1 69 ? 4.928 5.141 14.001 1.00 86.25 69 GLY A N 1
ATOM 563 C CA . GLY A 1 69 ? 4.372 6.034 12.986 1.00 86.25 69 GLY A CA 1
ATOM 564 C C . GLY A 1 69 ? 4.734 5.591 11.568 1.00 86.25 69 GLY A C 1
ATOM 565 O O . GLY A 1 69 ? 3.885 5.615 10.678 1.00 86.25 69 GLY A O 1
ATOM 566 N N . SER A 1 70 ? 5.960 5.095 11.359 1.00 87.25 70 SER A N 1
ATOM 567 C CA . SER A 1 70 ? 6.372 4.568 10.052 1.00 87.25 70 SER A CA 1
ATOM 568 C C . SER A 1 70 ? 5.626 3.286 9.673 1.00 87.25 70 SER A C 1
ATOM 570 O O . SER A 1 70 ? 5.139 3.179 8.547 1.00 87.25 70 SER A O 1
ATOM 572 N N . ASN A 1 71 ? 5.444 2.358 10.618 1.00 89.50 71 ASN A N 1
ATOM 573 C CA . ASN A 1 71 ? 4.671 1.134 10.393 1.00 89.50 71 ASN A CA 1
ATOM 574 C C . ASN A 1 71 ? 3.206 1.456 10.071 1.00 89.50 71 ASN A C 1
ATOM 576 O O . ASN A 1 71 ? 2.646 0.927 9.110 1.00 89.50 71 ASN A O 1
ATOM 580 N N . THR A 1 72 ? 2.611 2.372 10.837 1.00 89.56 72 THR A N 1
ATOM 581 C CA . THR A 1 72 ? 1.229 2.826 10.643 1.00 89.56 72 THR A CA 1
ATOM 582 C C . THR A 1 72 ? 1.052 3.472 9.272 1.00 89.56 72 THR A C 1
ATOM 584 O O . THR A 1 72 ? 0.111 3.141 8.550 1.00 89.56 72 THR A O 1
ATOM 587 N N . HIS A 1 73 ? 1.982 4.340 8.864 1.00 90.00 73 HIS A N 1
ATOM 588 C CA . HIS A 1 73 ? 1.942 4.980 7.549 1.00 90.00 73 HIS A CA 1
ATOM 589 C C . HIS A 1 73 ? 2.014 3.963 6.412 1.00 90.00 73 HIS A C 1
ATOM 591 O O . HIS A 1 73 ? 1.220 4.031 5.475 1.00 90.00 73 HIS A O 1
ATOM 597 N N . VAL A 1 74 ? 2.939 3.002 6.492 1.00 91.62 74 VAL A N 1
ATOM 598 C CA . VAL A 1 74 ? 3.072 1.952 5.474 1.00 91.62 74 VAL A CA 1
ATOM 599 C C . VAL A 1 74 ? 1.791 1.121 5.392 1.00 91.62 74 VAL A C 1
ATOM 601 O O . VAL A 1 74 ? 1.296 0.895 4.288 1.00 91.62 74 VAL A O 1
ATOM 604 N N . ALA A 1 75 ? 1.209 0.728 6.528 1.00 91.75 75 ALA A N 1
ATOM 605 C CA . ALA A 1 75 ? -0.047 -0.019 6.559 1.00 91.75 75 ALA A CA 1
ATOM 606 C C . ALA A 1 75 ? -1.205 0.768 5.920 1.00 91.75 75 ALA A C 1
ATOM 608 O O . ALA A 1 75 ? -1.903 0.242 5.049 1.00 91.75 75 ALA A O 1
ATOM 609 N N . LEU A 1 76 ? -1.370 2.045 6.284 1.00 91.94 76 LEU A N 1
ATOM 610 C CA . LEU A 1 76 ? -2.399 2.921 5.713 1.00 91.94 76 LEU A CA 1
ATOM 611 C C . LEU A 1 76 ? -2.188 3.155 4.215 1.00 91.94 76 LEU A C 1
ATOM 613 O O . LEU A 1 76 ? -3.149 3.119 3.445 1.00 91.94 76 LEU A O 1
ATOM 617 N N . PHE A 1 77 ? -0.941 3.349 3.782 1.00 92.81 77 PHE A N 1
ATOM 618 C CA . PHE A 1 77 ? -0.613 3.500 2.370 1.00 92.81 77 PHE A CA 1
ATOM 619 C C . PHE A 1 77 ? -0.957 2.237 1.580 1.00 92.81 77 PHE A C 1
ATOM 621 O O . PHE A 1 77 ? -1.583 2.338 0.528 1.00 92.81 77 PHE A O 1
ATOM 628 N N . VAL A 1 78 ? -0.585 1.054 2.077 1.00 93.50 78 VAL A N 1
ATOM 629 C CA . VAL A 1 78 ? -0.896 -0.228 1.426 1.00 93.50 78 VAL A CA 1
ATOM 630 C C . VAL A 1 78 ? -2.406 -0.433 1.339 1.00 93.50 78 VAL A C 1
ATOM 632 O O . VAL A 1 78 ? -2.897 -0.784 0.263 1.00 93.50 78 VAL A O 1
ATOM 635 N N . ALA A 1 79 ? -3.135 -0.163 2.426 1.00 93.81 79 ALA A N 1
ATOM 636 C CA . ALA A 1 79 ? -4.591 -0.258 2.464 1.00 93.81 79 ALA A CA 1
ATOM 637 C C . ALA A 1 79 ? -5.235 0.667 1.419 1.00 93.81 79 ALA A C 1
ATOM 639 O O . ALA A 1 79 ? -6.022 0.230 0.577 1.00 93.81 79 ALA A O 1
ATOM 640 N N . TYR A 1 80 ? -4.832 1.938 1.415 1.00 94.00 80 TYR A N 1
ATOM 641 C CA . TYR A 1 80 ? -5.328 2.919 0.461 1.00 94.00 80 TYR A CA 1
ATOM 642 C C . TYR A 1 80 ? -4.980 2.542 -0.981 1.00 94.00 80 TYR A C 1
ATOM 644 O O . TYR A 1 80 ? -5.869 2.454 -1.821 1.00 94.00 80 TYR A O 1
ATOM 652 N N . TYR A 1 81 ? -3.704 2.301 -1.281 1.00 94.00 81 TYR A N 1
ATOM 653 C CA . TYR A 1 81 ? -3.221 2.112 -2.646 1.00 94.00 81 TYR A CA 1
ATOM 654 C C . TYR A 1 81 ? -3.820 0.870 -3.311 1.00 94.00 81 TYR A C 1
ATOM 656 O O . TYR A 1 81 ? -4.148 0.921 -4.494 1.00 94.00 81 TYR A O 1
ATOM 664 N N . ASN A 1 82 ? -3.980 -0.226 -2.566 1.00 93.56 82 ASN A N 1
ATOM 665 C CA . ASN A 1 82 ? -4.439 -1.489 -3.137 1.00 93.56 82 ASN A CA 1
ATOM 666 C C . ASN A 1 82 ? -5.962 -1.630 -3.150 1.00 93.56 82 ASN A C 1
ATOM 668 O O . ASN A 1 82 ? -6.500 -2.110 -4.142 1.00 93.56 82 ASN A O 1
ATOM 672 N N . PHE A 1 83 ? -6.651 -1.211 -2.086 1.00 93.62 83 PHE A N 1
ATOM 673 C CA . PHE A 1 83 ? -8.064 -1.562 -1.887 1.00 93.62 83 PHE A CA 1
ATOM 674 C C . PHE A 1 83 ? -9.029 -0.385 -2.054 1.00 93.62 83 PHE A C 1
ATOM 676 O O . PHE A 1 83 ? -10.225 -0.596 -2.235 1.00 93.62 83 PHE A O 1
ATOM 683 N N . LEU A 1 84 ? -8.539 0.858 -2.001 1.00 94.44 84 LEU A N 1
ATOM 684 C CA . LEU A 1 84 ? -9.404 2.044 -2.012 1.00 94.44 84 LEU A CA 1
ATOM 685 C C . LEU A 1 84 ? -9.128 3.003 -3.169 1.00 94.44 84 LEU A C 1
ATOM 687 O O . LEU A 1 84 ? -10.046 3.653 -3.668 1.00 94.44 84 LEU A O 1
ATOM 691 N N . ARG A 1 85 ? -7.865 3.138 -3.572 1.00 92.56 85 ARG A N 1
ATOM 692 C CA . ARG A 1 85 ? -7.432 4.098 -4.581 1.00 92.56 85 ARG A CA 1
ATOM 693 C C . ARG A 1 85 ? -7.848 3.604 -5.966 1.00 92.56 85 ARG A C 1
ATOM 695 O O . ARG A 1 85 ? -7.390 2.539 -6.369 1.00 92.56 85 ARG A O 1
ATOM 702 N N . PRO A 1 86 ? -8.615 4.389 -6.734 1.00 91.69 86 PRO A N 1
ATOM 703 C CA . PRO A 1 86 ? -8.864 4.075 -8.131 1.00 91.69 86 PRO A CA 1
ATOM 704 C C . PRO A 1 86 ? -7.600 4.337 -8.962 1.00 91.69 86 PRO A C 1
ATOM 706 O O . PRO A 1 86 ? -6.913 5.349 -8.770 1.00 91.69 86 PRO A O 1
ATOM 709 N N . HIS A 1 87 ? -7.282 3.445 -9.903 1.00 91.44 87 HIS A N 1
ATOM 710 C CA . HIS A 1 87 ? -6.140 3.618 -10.808 1.00 91.44 87 HIS A CA 1
ATOM 711 C C . HIS A 1 87 ? -6.594 3.778 -12.256 1.00 91.44 87 HIS A C 1
ATOM 713 O O . HIS A 1 87 ? -7.525 3.128 -12.719 1.00 91.44 87 HIS A O 1
ATOM 719 N N . SER A 1 88 ? -5.914 4.642 -13.010 1.00 90.06 88 SER A N 1
ATOM 720 C CA . SER A 1 88 ? -6.272 4.908 -14.408 1.00 90.06 88 SER A CA 1
ATOM 721 C C . SER A 1 88 ? -6.112 3.681 -15.312 1.00 90.06 88 SER A C 1
ATOM 723 O O . SER A 1 88 ? -6.869 3.516 -16.261 1.00 90.06 88 SER A O 1
ATOM 725 N N . TYR A 1 89 ? -5.154 2.804 -15.009 1.00 87.06 89 TYR A N 1
ATOM 726 C CA . TYR A 1 89 ? -4.884 1.583 -15.773 1.00 87.06 89 TYR A CA 1
ATOM 727 C C . TYR A 1 89 ? -5.805 0.405 -15.410 1.00 87.06 89 TYR A C 1
ATOM 729 O O . TYR A 1 89 ? -5.744 -0.628 -16.066 1.00 87.06 89 TYR A O 1
ATOM 737 N N . THR A 1 90 ? -6.671 0.558 -14.404 1.00 88.88 90 THR A N 1
ATOM 738 C CA . THR A 1 90 ? -7.700 -0.420 -14.002 1.00 88.88 90 THR A CA 1
ATOM 739 C C . THR A 1 90 ? -9.111 0.129 -14.217 1.00 88.88 90 THR A C 1
ATOM 741 O O . THR A 1 90 ? -10.028 -0.205 -13.475 1.00 88.88 90 THR A O 1
ATOM 744 N N . TYR A 1 91 ? -9.306 1.017 -15.199 1.00 91.69 91 TYR A N 1
ATOM 745 C CA . TYR A 1 91 ? -10.603 1.664 -15.457 1.00 91.69 91 TYR A CA 1
ATOM 746 C C . TYR A 1 91 ? -11.195 2.344 -14.211 1.00 91.69 91 TYR A C 1
ATOM 748 O O . TYR A 1 91 ? -12.399 2.290 -13.966 1.00 91.69 91 TYR A O 1
ATOM 756 N N . TRP A 1 92 ? -10.330 2.981 -13.415 1.00 91.19 92 TRP A N 1
ATOM 757 C CA . TRP A 1 92 ? -10.683 3.660 -12.166 1.00 91.19 92 TRP A CA 1
ATOM 758 C C . TRP A 1 92 ? -11.229 2.738 -11.068 1.00 91.19 92 TRP A C 1
ATOM 760 O O . TRP A 1 92 ? -11.935 3.196 -10.172 1.00 91.19 92 TRP A O 1
ATOM 770 N N . GLN A 1 93 ? -10.842 1.463 -11.088 1.00 91.69 93 GLN A N 1
ATOM 771 C CA . GLN A 1 93 ? -11.095 0.504 -10.009 1.00 91.69 93 GLN A CA 1
ATOM 772 C C . GLN A 1 93 ? -9.881 0.375 -9.068 1.00 91.69 93 GLN A C 1
ATOM 774 O O . GLN A 1 93 ? -8.755 0.696 -9.471 1.00 91.69 93 GLN A O 1
ATOM 779 N N . PRO A 1 94 ? -10.064 -0.069 -7.811 1.00 93.38 94 PRO A N 1
ATOM 780 C CA . PRO A 1 94 ? -8.947 -0.479 -6.959 1.00 93.38 94 PRO A CA 1
ATOM 781 C C . PRO A 1 94 ? -8.208 -1.694 -7.546 1.00 93.38 94 PRO A C 1
ATOM 783 O O . PRO A 1 94 ? -8.736 -2.396 -8.404 1.00 93.38 94 PRO A O 1
ATOM 786 N N . LEU A 1 95 ? -6.970 -1.935 -7.099 1.00 92.75 95 LEU A N 1
ATOM 787 C CA . LEU A 1 95 ? -6.171 -3.081 -7.565 1.00 92.75 95 LEU A CA 1
ATOM 788 C C . LEU A 1 95 ? -6.724 -4.403 -7.050 1.00 92.75 95 LEU A C 1
ATOM 790 O O . LEU A 1 95 ? -6.753 -5.390 -7.778 1.00 92.75 95 LEU A O 1
ATOM 794 N N . ASN A 1 96 ? -7.147 -4.395 -5.790 1.00 92.94 96 ASN A N 1
ATOM 795 C CA . ASN A 1 96 ? -7.689 -5.546 -5.106 1.00 92.94 96 ASN A CA 1
ATOM 796 C C . ASN A 1 96 ? -9.117 -5.247 -4.681 1.00 92.94 96 ASN A C 1
ATOM 798 O O . ASN A 1 96 ? -9.414 -4.220 -4.067 1.00 92.94 96 ASN A O 1
ATOM 802 N N . PHE A 1 97 ? -9.985 -6.186 -5.013 1.00 89.25 97 PHE A N 1
ATOM 803 C CA . PHE A 1 97 ? -11.405 -6.084 -4.782 1.00 89.25 97 PHE A CA 1
ATOM 804 C C . PHE A 1 97 ? -11.789 -6.616 -3.397 1.00 89.25 97 PHE A C 1
ATOM 806 O O . PHE A 1 97 ? -11.299 -7.664 -2.981 1.00 89.25 97 PHE A O 1
ATOM 813 N N . ILE A 1 98 ? -12.679 -5.902 -2.702 1.00 90.50 98 ILE A N 1
ATOM 814 C CA . ILE A 1 98 ? -13.268 -6.322 -1.425 1.00 90.50 98 ILE A CA 1
ATOM 815 C C . ILE A 1 98 ? -14.792 -6.172 -1.549 1.00 90.50 98 ILE A C 1
ATOM 817 O O . ILE A 1 98 ? -15.259 -5.030 -1.634 1.00 90.50 98 ILE A O 1
ATOM 821 N N . PRO A 1 99 ? -15.563 -7.277 -1.553 1.00 91.81 99 PRO A N 1
ATOM 822 C CA . PRO A 1 99 ? -17.021 -7.240 -1.695 1.00 91.81 99 PRO A CA 1
ATOM 823 C C . PRO A 1 99 ? -17.709 -6.296 -0.699 1.00 91.81 99 PRO A C 1
ATOM 825 O O . PRO A 1 99 ? -18.604 -5.534 -1.056 1.00 91.81 99 PRO A O 1
ATOM 828 N N . GLU A 1 100 ? -17.240 -6.274 0.547 1.00 91.50 100 GLU A N 1
ATOM 829 C CA . GLU A 1 100 ? -17.789 -5.471 1.642 1.00 91.50 100 GLU A CA 1
ATOM 830 C C . GLU A 1 100 ? -17.650 -3.956 1.424 1.00 91.50 100 GLU A C 1
ATOM 832 O O . GLU A 1 100 ? -18.299 -3.175 2.121 1.00 91.50 100 GLU A O 1
ATOM 837 N N . LEU A 1 101 ? -16.806 -3.525 0.479 1.00 93.19 101 LEU A N 1
ATOM 838 C CA . LEU A 1 101 ? -16.583 -2.113 0.162 1.00 93.19 101 LEU A CA 1
ATOM 839 C C . LEU A 1 101 ? -17.372 -1.625 -1.060 1.00 93.19 101 LEU A C 1
ATOM 841 O O . LEU A 1 101 ? -17.429 -0.411 -1.272 1.00 93.19 101 LEU A O 1
ATOM 845 N N . GLU A 1 102 ? -17.966 -2.513 -1.865 1.00 88.31 102 GLU A N 1
ATOM 846 C CA . GLU A 1 102 ? -18.693 -2.122 -3.085 1.00 88.31 102 GLU A CA 1
ATOM 847 C C . GLU A 1 102 ? -19.944 -1.311 -2.791 1.00 88.31 102 GLU A C 1
ATOM 849 O O . GLU A 1 102 ? -20.183 -0.277 -3.414 1.00 88.31 102 GLU A O 1
ATOM 854 N N . SER A 1 103 ? -20.733 -1.766 -1.817 1.00 88.38 103 SER A N 1
ATOM 855 C CA . SER A 1 103 ? -22.001 -1.132 -1.460 1.00 88.38 103 SER A CA 1
ATOM 856 C C . SER A 1 103 ? -21.813 0.232 -0.794 1.00 88.38 103 SER A C 1
ATOM 858 O O . SER A 1 103 ? -22.794 0.910 -0.491 1.00 88.38 103 SER A O 1
ATOM 860 N N . ILE A 1 104 ? -20.566 0.636 -0.529 1.00 94.88 104 ILE A N 1
ATOM 861 C CA . ILE A 1 104 ? -20.239 1.862 0.182 1.00 94.88 104 ILE A CA 1
ATOM 862 C C . ILE A 1 104 ? -19.810 2.939 -0.824 1.00 94.88 104 ILE A C 1
ATOM 864 O O . ILE A 1 104 ? -18.715 2.872 -1.387 1.00 94.88 104 ILE A O 1
ATOM 868 N N . PRO A 1 105 ? -20.628 3.986 -1.032 1.00 89.75 105 PRO A N 1
ATOM 869 C CA . PRO A 1 105 ? -20.404 4.942 -2.114 1.00 89.75 105 PRO A CA 1
ATOM 870 C C . PRO A 1 105 ? -19.280 5.942 -1.823 1.00 89.75 105 PRO A C 1
ATOM 872 O O . PRO A 1 105 ? -18.709 6.518 -2.746 1.00 89.75 105 PRO A O 1
ATOM 875 N N . ASN A 1 106 ? -18.960 6.182 -0.549 1.00 93.06 106 ASN A N 1
ATOM 876 C CA . ASN A 1 106 ? -18.033 7.233 -0.143 1.00 93.06 106 ASN A CA 1
ATOM 877 C C . ASN A 1 106 ? -16.794 6.675 0.572 1.00 93.06 106 ASN A C 1
ATOM 879 O O . ASN A 1 106 ? -16.836 5.660 1.263 1.00 93.06 106 ASN A O 1
ATOM 883 N N . MET A 1 107 ? -15.669 7.372 0.404 1.00 94.00 107 MET A N 1
ATOM 884 C CA . MET A 1 107 ? -14.383 6.977 0.984 1.00 94.00 107 MET A CA 1
ATOM 885 C C . MET A 1 107 ? -14.382 6.911 2.521 1.00 94.00 107 MET A C 1
ATOM 887 O O . MET A 1 107 ? -13.823 5.947 3.042 1.00 94.00 107 MET A O 1
ATOM 891 N N . PRO A 1 108 ? -14.998 7.855 3.265 1.00 95.56 108 PRO A N 1
ATOM 892 C CA . PRO A 1 108 ? -15.086 7.748 4.723 1.00 95.56 108 PRO A CA 1
ATOM 893 C C . PRO A 1 108 ? -15.757 6.453 5.190 1.00 95.56 108 PRO A C 1
ATOM 895 O O . PRO A 1 108 ? -15.233 5.779 6.071 1.00 95.56 108 PRO A O 1
ATOM 898 N N . GLY A 1 109 ? -16.861 6.057 4.555 1.00 96.06 109 GLY A N 1
ATOM 899 C CA . GLY A 1 109 ? -17.552 4.808 4.857 1.00 96.06 109 GLY A CA 1
ATOM 900 C C . GLY A 1 109 ? -16.691 3.586 4.544 1.00 96.06 109 GLY A C 1
ATOM 901 O O . GLY A 1 109 ? -16.663 2.638 5.324 1.00 96.06 109 GLY A O 1
ATOM 902 N N . LYS A 1 110 ? -15.936 3.608 3.436 1.00 95.62 110 LYS A N 1
ATOM 903 C CA . LYS A 1 110 ? -15.021 2.505 3.104 1.00 95.62 110 LYS A CA 1
ATOM 904 C C . LYS A 1 110 ? -13.938 2.339 4.172 1.00 95.62 110 LYS A C 1
ATOM 906 O O . LYS A 1 110 ? -13.634 1.218 4.567 1.00 95.62 110 LYS A O 1
ATOM 911 N N . TRP A 1 111 ? -13.405 3.445 4.694 1.00 95.56 111 TRP A N 1
ATOM 912 C CA . TRP A 1 111 ? -12.470 3.413 5.821 1.00 95.56 111 TRP A CA 1
ATOM 913 C C . TRP A 1 111 ? -13.111 2.897 7.108 1.00 95.56 111 TRP A C 1
ATOM 915 O O . TRP A 1 111 ? -12.515 2.058 7.778 1.00 95.56 111 TRP A O 1
ATOM 925 N N . GLN A 1 112 ? -14.326 3.344 7.433 1.00 95.62 112 GLN A N 1
ATOM 926 C CA . GLN A 1 112 ? -15.073 2.828 8.584 1.00 95.62 112 GLN A CA 1
ATOM 927 C C . GLN A 1 112 ? -15.268 1.313 8.486 1.00 95.62 112 GLN A C 1
ATOM 929 O O . GLN A 1 112 ? -15.049 0.611 9.471 1.00 95.62 112 GLN A O 1
ATOM 934 N N . LYS A 1 113 ? -15.587 0.797 7.293 1.00 95.88 113 LYS A N 1
ATOM 935 C CA . LYS A 1 113 ? -15.746 -0.643 7.082 1.00 95.88 113 LYS A CA 1
ATOM 936 C C . LYS A 1 113 ? -14.440 -1.414 7.251 1.00 95.88 113 LYS A C 1
ATOM 938 O O . LYS A 1 113 ? -14.439 -2.466 7.878 1.00 95.88 113 LYS A O 1
ATOM 943 N N . LEU A 1 114 ? -13.317 -0.891 6.755 1.00 94.25 114 LEU A N 1
ATOM 944 C CA . LEU A 1 114 ? -12.005 -1.504 7.000 1.00 94.25 114 LEU A CA 1
ATOM 945 C C . LEU A 1 114 ? -11.657 -1.543 8.496 1.00 94.25 114 LEU A C 1
ATOM 947 O O . LEU A 1 114 ? -11.133 -2.548 8.976 1.00 94.25 114 LEU A O 1
ATOM 951 N N . ILE A 1 115 ? -11.977 -0.479 9.239 1.00 93.88 115 ILE A N 1
ATOM 952 C CA . ILE A 1 115 ? -11.788 -0.431 10.695 1.00 93.88 115 ILE A CA 1
ATOM 953 C C . ILE A 1 115 ? -12.663 -1.493 11.377 1.00 93.88 115 ILE A C 1
ATOM 955 O O . ILE A 1 115 ? -12.148 -2.275 12.174 1.00 93.88 115 ILE A O 1
ATOM 959 N N . GLU A 1 116 ? -13.943 -1.586 11.019 1.00 95.38 116 GLU A N 1
ATOM 960 C CA . GLU A 1 116 ? -14.866 -2.609 11.532 1.00 95.38 116 GLU A CA 1
ATOM 961 C C . GLU A 1 116 ? -14.334 -4.036 11.292 1.00 95.38 116 GLU A C 1
ATOM 963 O O . GLU A 1 116 ? -14.243 -4.831 12.229 1.00 95.38 116 GLU A O 1
ATOM 968 N N . LEU A 1 117 ? -13.909 -4.350 10.062 1.00 93.81 117 LEU A N 1
ATOM 969 C CA . LEU A 1 117 ? -13.347 -5.660 9.707 1.00 93.81 117 LEU A CA 1
ATOM 970 C C . LEU A 1 117 ? -12.076 -5.971 10.512 1.00 93.81 117 LEU A C 1
ATOM 972 O O . LEU A 1 117 ? -11.886 -7.094 10.981 1.00 93.81 117 LEU A O 1
ATOM 976 N N . SER A 1 118 ? -11.212 -4.973 10.720 1.00 92.25 118 SER A N 1
ATOM 977 C CA . SER A 1 118 ? -10.006 -5.149 11.537 1.00 92.25 118 SER A CA 1
ATOM 978 C C . SER A 1 118 ? -10.326 -5.428 13.009 1.00 92.25 118 SER A C 1
ATOM 980 O O . SER A 1 118 ? -9.681 -6.278 13.621 1.00 92.25 118 SER A O 1
ATOM 982 N N . GLN A 1 119 ? -11.352 -4.779 13.567 1.00 94.88 119 GLN A N 1
ATOM 983 C CA . GLN A 1 119 ? -11.811 -5.025 14.935 1.00 94.88 119 GLN A CA 1
ATOM 984 C C . GLN A 1 119 ? -12.375 -6.442 15.086 1.00 94.88 119 GLN A C 1
ATOM 986 O O . GLN A 1 119 ? -12.038 -7.132 16.047 1.00 94.88 119 GLN A O 1
ATOM 991 N N . GLN A 1 120 ? -13.167 -6.907 14.115 1.00 95.31 120 GLN A N 1
ATOM 992 C CA . GLN A 1 120 ? -13.685 -8.280 14.091 1.00 95.31 120 GLN A CA 1
ATOM 993 C C . GLN A 1 120 ? -12.551 -9.315 14.065 1.00 95.31 120 GLN A C 1
ATOM 995 O O . GLN A 1 120 ? -12.588 -10.285 14.822 1.00 95.31 120 GLN A O 1
ATOM 1000 N N . LEU A 1 121 ? -11.508 -9.077 13.262 1.00 94.19 121 LEU A N 1
ATOM 1001 C CA . LEU A 1 121 ? -10.322 -9.937 13.208 1.00 94.19 121 LEU A CA 1
ATOM 1002 C C . LEU A 1 121 ? -9.544 -9.959 14.533 1.00 94.19 121 LEU A C 1
ATOM 1004 O O . LEU A 1 121 ? -9.019 -10.999 14.930 1.00 94.19 121 LEU A O 1
ATOM 1008 N N . ILE A 1 122 ? -9.429 -8.817 15.216 1.00 95.31 122 ILE A N 1
ATOM 1009 C CA . ILE A 1 122 ? -8.771 -8.751 16.528 1.00 95.31 122 ILE A CA 1
ATOM 1010 C C . ILE A 1 122 ? -9.549 -9.593 17.541 1.00 95.31 122 ILE A C 1
ATOM 1012 O O . ILE A 1 122 ? -8.949 -10.419 18.226 1.00 95.31 122 ILE A O 1
ATOM 1016 N N . LEU A 1 123 ? -10.875 -9.438 17.588 1.00 96.06 123 LEU A N 1
ATOM 1017 C CA . LEU A 1 123 ? -11.733 -10.211 18.485 1.00 96.06 123 LEU A CA 1
ATOM 1018 C C . LEU A 1 123 ? -11.631 -11.715 18.206 1.00 96.06 123 LEU A C 1
ATOM 1020 O O . LEU A 1 123 ? -11.454 -12.494 19.139 1.00 96.06 123 LEU A O 1
ATOM 1024 N N . SER A 1 124 ? -11.660 -12.137 16.937 1.00 96.00 124 SER A N 1
ATOM 1025 C CA . SER A 1 124 ? -11.549 -13.562 16.596 1.00 96.00 124 SER A CA 1
ATOM 1026 C C . SER A 1 124 ? -10.215 -14.168 17.045 1.00 96.00 124 SER A C 1
ATOM 1028 O O . SER A 1 124 ? -10.177 -15.316 17.480 1.00 96.00 124 SER A O 1
ATOM 1030 N N . LYS A 1 125 ? -9.124 -13.394 16.973 1.00 94.38 125 LYS A N 1
ATOM 1031 C CA . LYS A 1 125 ? -7.788 -13.816 17.420 1.00 94.38 125 LYS A CA 1
ATOM 1032 C C . LYS A 1 125 ? -7.606 -13.813 18.937 1.00 94.38 125 LYS A C 1
ATOM 1034 O O . LYS A 1 125 ? -6.696 -14.471 19.409 1.00 94.38 125 LYS A O 1
ATOM 1039 N N . GLN A 1 126 ? -8.411 -13.054 19.678 1.00 90.12 126 GLN A N 1
ATOM 1040 C CA . GLN A 1 126 ? -8.388 -13.049 21.147 1.00 90.12 126 GLN A CA 1
ATOM 1041 C C . GLN A 1 126 ? -9.191 -14.207 21.749 1.00 90.12 126 GLN A C 1
ATOM 1043 O O . GLN A 1 126 ? -8.933 -14.606 22.879 1.00 90.12 126 GLN A O 1
ATOM 1048 N N . VAL A 1 127 ? -10.187 -14.703 21.010 1.00 79.12 127 VAL A N 1
ATOM 1049 C CA . VAL A 1 127 ? -11.035 -15.839 21.407 1.00 79.12 127 VAL A CA 1
ATOM 1050 C C . VAL A 1 127 ? -10.409 -17.189 21.021 1.00 79.12 127 VAL A C 1
ATOM 1052 O O . VAL A 1 127 ? -10.803 -18.215 21.572 1.00 79.12 127 VAL A O 1
ATOM 1055 N N . SER A 1 128 ? -9.446 -17.186 20.090 1.00 57.62 128 SER A N 1
ATOM 1056 C CA . SER A 1 128 ? -8.671 -18.362 19.659 1.00 57.62 128 SER A CA 1
ATOM 1057 C C . SER A 1 128 ? -7.422 -18.553 20.512 1.00 57.62 128 SER A C 1
ATOM 1059 O O . SER A 1 128 ? -7.065 -19.723 20.762 1.00 57.62 128 SER A O 1
#

Mean predicted aligned error: 8.24 Å

Solvent-accessible surface area (backbone atoms only — not comparable to full-atom values): 7761 Å² total; per-residue (Å²): 138,82,60,77,63,63,64,61,58,53,48,48,54,56,33,42,77,69,75,50,76,77,91,86,84,78,66,54,76,93,59,81,85,48,73,68,37,58,74,49,42,70,56,53,55,51,52,51,53,50,49,51,54,54,49,58,68,44,66,79,57,84,56,50,96,44,74,66,41,45,53,50,49,52,52,52,49,51,50,38,56,35,54,64,35,58,33,82,93,53,82,57,35,40,80,42,88,55,80,90,45,68,87,40,91,45,71,71,56,38,51,51,50,53,52,51,53,52,51,54,52,51,52,56,62,73,77,103

Foldseek 3Di:
DCQDDCVVVVVQVVCVVVVNHDDDQGQGDDDCPDPSNVVCVVVVVVVVVLVVVLVVQQVVVVHQVDPVSVVVSVVVSCCCQAEPAQDVVVVGHHNDYDPQQPVPPDPVVSVVVVVVVVVVVVVVVVVD

pLDDT: mean 84.44, std 11.95, range [37.84, 96.06]

Secondary structure (DSSP, 8-state):
--TT-THHHHHHHHHHHTT---------SSS--SHHHHHHHHHHHHHHHHHHHHHHHHHTTTS-SSHHHHHHHHHHHHHIIIII--BGGGTTB-SS--HHHHT--SHHHHHHHHHHHHHHHHHHHHH-

Organism: NCBI:txid2487273